Protein AF-A0A852M698-F1 (afdb_monomer_lite)

Foldseek 3Di:
DPDPPPPQPFAQAPPPRDTDRDDPCCVPQVHRHHPVRDDCPPPVPDDDPVCLCLVLVDDPVLVVPRDPSVVSSCVVQVDPVSSVVVNVVVVVVVVVVVVVVVVVVVVVVVVVVCVVPDDPPPPPDDFDWDDWDDPDPFKIWTARPPPRDIDIDGDD

Sequence (156 aa):
PLAPVLEFDYLICGDCGKEFMDSYLMQHFDWATCDNCRDAEDKHKLITRKEAKEEYLLKDCDLDKREPVIKRSLEVWGSEESLQEAKELRRNNREKMKQKKFDKKVKELRHAVRSSLWKKESSVHEHEYGPEETIDEDTYKKTCTVCGHELTYEKM

Organism: NCBI:txid1463675

Radius of gyration: 42.13 Å; chains: 1; bounding box: 58×36×142 Å

Secondary structure (DSSP, 8-state):
-PPP-----PEEPTTT--EES--HHHHHH-----TTT--TTTTT----HHHHHHHS---HHHHSS-S-HHHHHHHHHSSHHHHHHHHHHHHHHHHHHHHHHHHHHHHHHHHHHHHHH-----------B---EEEETTEEEEEBTTT--EEEEE--

InterPro domains:
  IPR000465 XPA/RAD14 [PTHR10142] (69-156)
  IPR009061 Putative DNA-binding domain superfamily [SSF46955] (42-90)
  IPR022652 Zinc finger, XPA-type, conserved site [PF01286] (12-41)
  IPR022652 Zinc finger, XPA-type, conserved site [PS00752] (13-37)
  IPR022656 XPA, C-terminal [PF05181] (43-71)
  IPR037129 XPA domain superfamily [G3DSA:3.90.530.10] (6-72)

pLDDT: mean 78.17, std 11.25, range [43.97, 95.62]

Structure (mmCIF, N/CA/C/O backbone):
data_AF-A0A852M698-F1
#
_entry.id   AF-A0A852M698-F1
#
loop_
_atom_site.group_PDB
_atom_site.id
_atom_site.type_symbol
_atom_site.label_atom_id
_atom_site.label_alt_id
_atom_site.label_comp_id
_atom_site.label_asym_id
_atom_site.label_entity_id
_atom_site.label_seq_id
_atom_site.pdbx_PDB_ins_code
_atom_site.Cartn_x
_atom_site.Cartn_y
_atom_site.Cartn_z
_atom_site.occupancy
_atom_site.B_iso_or_equiv
_atom_site.auth_seq_id
_atom_site.auth_comp_id
_atom_site.auth_asym_id
_atom_site.auth_atom_id
_atom_site.pdbx_PDB_model_num
ATOM 1 N N . PRO A 1 1 ? 8.699 9.361 -60.091 1.00 52.06 1 PRO A N 1
ATOM 2 C CA . PRO A 1 1 ? 8.661 9.748 -58.663 1.00 52.06 1 PRO A CA 1
ATOM 3 C C . PRO A 1 1 ? 9.134 8.595 -57.770 1.00 52.06 1 PRO A C 1
ATOM 5 O O . PRO A 1 1 ? 8.507 7.541 -57.746 1.00 52.06 1 PRO A O 1
ATOM 8 N N . LEU A 1 2 ? 10.281 8.776 -57.111 1.00 43.97 2 LEU A N 1
ATOM 9 C CA . LEU A 1 2 ? 10.764 7.845 -56.091 1.00 43.97 2 LEU A CA 1
ATOM 10 C C . LEU A 1 2 ? 9.765 7.873 -54.928 1.00 43.97 2 LEU A C 1
ATOM 12 O O . LEU A 1 2 ? 9.379 8.955 -54.485 1.00 43.97 2 LEU A O 1
ATOM 16 N N . ALA A 1 3 ? 9.285 6.704 -54.507 1.00 49.00 3 ALA A N 1
ATOM 17 C CA . ALA A 1 3 ? 8.393 6.600 -53.358 1.00 49.00 3 ALA A CA 1
ATOM 18 C C . ALA A 1 3 ? 9.080 7.204 -52.115 1.00 49.00 3 ALA A C 1
ATOM 20 O O . ALA A 1 3 ? 10.298 7.049 -51.984 1.00 49.00 3 ALA A O 1
ATOM 21 N N . PRO A 1 4 ? 8.346 7.886 -51.213 1.00 59.34 4 PRO A N 1
ATOM 22 C CA . PRO A 1 4 ? 8.920 8.362 -49.962 1.00 59.34 4 PRO A CA 1
ATOM 23 C C . PRO A 1 4 ? 9.458 7.160 -49.185 1.00 59.34 4 PRO A C 1
ATOM 25 O O . PRO A 1 4 ? 8.722 6.203 -48.939 1.00 59.34 4 PRO A O 1
ATOM 28 N N . VAL A 1 5 ? 10.742 7.192 -48.832 1.00 56.03 5 VAL A N 1
ATOM 29 C CA . VAL A 1 5 ? 11.319 6.222 -47.902 1.00 56.03 5 VAL A CA 1
ATOM 30 C C . VAL A 1 5 ? 10.659 6.496 -46.554 1.00 56.03 5 VAL A C 1
ATOM 32 O O . VAL A 1 5 ? 10.876 7.552 -45.968 1.00 56.03 5 VAL A O 1
ATOM 35 N N . LEU A 1 6 ? 9.785 5.593 -46.110 1.00 51.84 6 LEU A N 1
ATOM 36 C CA . LEU A 1 6 ? 9.312 5.588 -44.731 1.00 51.84 6 LEU A CA 1
ATOM 37 C C . LEU A 1 6 ? 10.522 5.246 -43.861 1.00 51.84 6 LEU A C 1
ATOM 39 O O . LEU A 1 6 ? 11.033 4.127 -43.910 1.00 51.84 6 LEU A O 1
ATOM 43 N N . GLU A 1 7 ? 11.011 6.244 -43.138 1.00 49.00 7 GLU A N 1
ATOM 44 C CA . GLU A 1 7 ? 12.032 6.109 -42.107 1.00 49.00 7 GLU A CA 1
ATOM 45 C C . GLU A 1 7 ? 11.377 5.344 -40.946 1.00 49.00 7 GLU A C 1
ATOM 47 O O . GLU A 1 7 ? 10.715 5.918 -40.089 1.00 49.00 7 GLU A O 1
ATOM 52 N N . PHE A 1 8 ? 11.402 4.011 -41.015 1.00 50.53 8 PHE A N 1
ATOM 53 C CA . PHE A 1 8 ? 10.974 3.173 -39.901 1.00 50.53 8 PHE A CA 1
ATOM 54 C C . PHE A 1 8 ? 12.076 3.238 -38.844 1.00 50.53 8 PHE A C 1
ATOM 56 O O . PHE A 1 8 ? 13.198 2.804 -39.110 1.00 50.53 8 PHE A O 1
ATOM 63 N N . ASP A 1 9 ? 11.761 3.792 -37.674 1.00 63.16 9 ASP A N 1
ATOM 64 C CA . ASP A 1 9 ? 12.667 3.843 -36.528 1.00 63.16 9 ASP A CA 1
ATOM 65 C C . ASP A 1 9 ? 12.962 2.412 -36.054 1.00 63.16 9 ASP A C 1
ATOM 67 O O . ASP A 1 9 ? 12.209 1.819 -35.283 1.00 63.16 9 ASP A O 1
ATOM 71 N N . TYR A 1 10 ? 14.047 1.819 -36.554 1.00 69.44 10 TYR A N 1
ATOM 72 C CA . TYR A 1 10 ? 14.552 0.555 -36.031 1.00 69.44 10 TYR A CA 1
ATOM 73 C C . TYR A 1 10 ? 15.076 0.787 -34.614 1.00 69.44 10 TYR A C 1
ATOM 75 O O . TYR A 1 10 ? 15.988 1.583 -34.384 1.00 69.44 10 TYR A O 1
ATOM 83 N N . LEU A 1 11 ? 14.496 0.069 -33.658 1.00 81.31 11 LEU A N 1
ATOM 84 C CA . LEU A 1 11 ? 14.841 0.142 -32.247 1.00 81.31 11 LEU A CA 1
ATOM 85 C C . LEU A 1 11 ? 15.846 -0.956 -31.907 1.00 81.31 11 LEU A C 1
ATOM 87 O O . LEU A 1 11 ? 15.805 -2.061 -32.447 1.00 81.31 11 LEU A O 1
ATOM 91 N N . ILE A 1 12 ? 16.762 -0.667 -30.987 1.00 86.50 12 ILE A N 1
ATOM 92 C CA . ILE A 1 12 ? 17.760 -1.637 -30.527 1.00 86.50 12 ILE A CA 1
ATOM 93 C C . ILE A 1 12 ? 17.236 -2.318 -29.265 1.00 86.50 12 ILE A C 1
ATOM 95 O O . ILE A 1 12 ? 16.887 -1.656 -28.288 1.00 86.50 12 ILE A O 1
ATOM 99 N N . CYS A 1 13 ? 17.187 -3.650 -29.273 1.00 90.19 13 CYS A N 1
ATOM 100 C CA . CYS A 1 13 ? 16.775 -4.434 -28.113 1.00 90.19 13 CYS A CA 1
ATOM 101 C C . CYS A 1 13 ? 17.804 -4.301 -26.984 1.00 90.19 13 CYS A C 1
ATOM 103 O O . CYS A 1 13 ? 18.968 -4.650 -27.169 1.00 90.19 13 CYS A O 1
ATOM 105 N N . GLY A 1 14 ? 17.373 -3.869 -25.800 1.00 87.25 14 GLY A N 1
ATOM 106 C CA . GLY A 1 14 ? 18.230 -3.708 -24.624 1.00 87.25 14 GLY A CA 1
ATOM 107 C C . GLY A 1 14 ? 18.812 -5.018 -24.083 1.00 87.25 14 GLY A C 1
ATOM 108 O O . GLY A 1 14 ? 19.838 -4.986 -23.411 1.00 87.25 14 GLY A O 1
ATOM 109 N N . ASP A 1 15 ? 18.202 -6.165 -24.403 1.00 89.44 15 ASP A N 1
ATOM 110 C CA . ASP A 1 15 ? 18.654 -7.476 -23.922 1.00 89.44 15 ASP A CA 1
ATOM 111 C C . ASP A 1 15 ? 19.627 -8.179 -24.883 1.00 89.44 15 ASP A C 1
ATOM 113 O O . ASP A 1 15 ? 20.614 -8.763 -24.439 1.00 89.44 15 ASP A O 1
ATOM 117 N N . CYS A 1 16 ? 19.373 -8.150 -26.199 1.00 92.94 16 CYS A N 1
ATOM 118 C CA . CYS A 1 16 ? 20.219 -8.842 -27.187 1.00 92.94 16 CYS A CA 1
ATOM 119 C C . CYS A 1 16 ? 20.960 -7.926 -28.166 1.00 92.94 16 CYS A C 1
ATOM 121 O O . CYS A 1 16 ? 21.711 -8.430 -29.001 1.00 92.94 16 CYS A O 1
ATOM 123 N N . GLY A 1 17 ? 20.738 -6.611 -28.107 1.00 87.56 17 GLY A N 1
ATOM 124 C CA . GLY A 1 17 ? 21.387 -5.620 -28.972 1.00 87.56 17 GLY A CA 1
ATOM 125 C C . GLY A 1 17 ? 20.971 -5.680 -30.443 1.00 87.56 17 GLY A C 1
ATOM 126 O O . GLY A 1 17 ? 21.556 -4.983 -31.265 1.00 87.56 17 GLY A O 1
ATOM 127 N N . LYS A 1 18 ? 19.994 -6.521 -30.799 1.00 90.31 18 LYS A N 1
ATOM 128 C CA . LYS A 1 18 ? 19.508 -6.646 -32.177 1.00 90.31 18 LYS A CA 1
ATOM 129 C C . LYS A 1 18 ? 18.497 -5.558 -32.496 1.00 90.31 18 LYS A C 1
ATOM 131 O O . LYS A 1 18 ? 17.686 -5.194 -31.645 1.00 90.31 18 LYS A O 1
ATOM 136 N N . GLU A 1 19 ? 18.521 -5.120 -33.744 1.00 87.12 19 GLU A N 1
ATOM 137 C CA . GLU A 1 19 ? 17.506 -4.240 -34.306 1.00 87.12 19 GLU A CA 1
ATOM 138 C C . GLU A 1 19 ? 16.168 -4.978 -34.408 1.00 87.12 19 GLU A C 1
ATOM 140 O O . GLU A 1 19 ? 16.097 -6.142 -34.816 1.00 87.12 19 GLU A O 1
ATOM 145 N N . PHE A 1 20 ? 15.101 -4.298 -34.015 1.00 84.31 20 PHE A N 1
ATOM 146 C CA . PHE A 1 20 ? 13.727 -4.741 -34.168 1.00 84.31 20 PHE A CA 1
ATOM 147 C C . PHE A 1 20 ? 12.857 -3.527 -34.506 1.00 84.31 20 PHE A C 1
ATOM 149 O O . PHE A 1 20 ? 13.180 -2.404 -34.134 1.00 84.31 20 PHE A O 1
ATOM 156 N N . MET A 1 21 ? 11.775 -3.736 -35.252 1.00 79.44 21 MET A N 1
ATOM 157 C CA . MET A 1 21 ? 10.871 -2.638 -35.619 1.00 79.44 21 MET A CA 1
ATOM 158 C C . MET A 1 21 ? 9.775 -2.422 -34.584 1.00 79.44 21 MET A C 1
ATOM 160 O O . MET A 1 21 ? 9.491 -1.298 -34.198 1.00 79.44 21 MET A O 1
ATOM 164 N N . ASP A 1 22 ? 9.153 -3.513 -34.151 1.00 77.31 22 ASP A N 1
ATOM 165 C CA . ASP A 1 22 ? 8.061 -3.488 -33.191 1.00 77.31 22 ASP A CA 1
ATOM 166 C C . ASP A 1 22 ? 8.161 -4.725 -32.296 1.00 77.31 22 ASP A C 1
ATOM 168 O O . ASP A 1 22 ? 8.752 -5.745 -32.675 1.00 77.31 22 ASP A O 1
ATOM 172 N N . SER A 1 23 ? 7.633 -4.613 -31.088 1.00 86.19 23 SER A N 1
ATOM 173 C CA . SER A 1 23 ? 7.499 -5.718 -30.149 1.00 86.19 23 SER A CA 1
ATOM 174 C C . SER A 1 23 ? 6.305 -5.474 -29.245 1.00 86.19 23 SER A C 1
ATOM 176 O O . SER A 1 23 ? 5.906 -4.333 -29.013 1.00 86.19 23 SER A O 1
ATOM 178 N N . TYR A 1 24 ? 5.769 -6.534 -28.642 1.00 89.12 24 TYR A N 1
ATOM 179 C CA . TYR A 1 24 ? 4.664 -6.396 -27.693 1.00 89.12 24 TYR A CA 1
ATOM 180 C C . TYR A 1 24 ? 4.998 -5.420 -26.551 1.00 89.12 24 TYR A C 1
ATOM 182 O O . TYR A 1 24 ? 4.149 -4.651 -26.096 1.00 89.12 24 TYR A O 1
ATOM 190 N N . LEU A 1 25 ? 6.240 -5.466 -26.062 1.00 88.12 25 LEU A N 1
ATOM 191 C CA . LEU A 1 25 ? 6.693 -4.621 -24.959 1.00 88.12 25 LEU A CA 1
ATOM 192 C C . LEU A 1 25 ? 6.887 -3.163 -25.382 1.00 88.12 25 LEU A C 1
ATOM 194 O O . LEU A 1 25 ? 6.564 -2.269 -24.601 1.00 88.12 25 LEU A O 1
ATOM 198 N N . MET A 1 26 ? 7.341 -2.920 -26.611 1.00 84.88 26 MET A N 1
ATOM 199 C CA . MET A 1 26 ? 7.436 -1.574 -27.164 1.00 84.88 26 MET A CA 1
ATOM 200 C C . MET A 1 26 ? 6.040 -0.988 -27.400 1.00 84.88 26 MET A C 1
ATOM 202 O O . MET A 1 26 ? 5.725 0.069 -26.870 1.00 84.88 26 MET A O 1
ATOM 206 N N . GLN A 1 27 ? 5.154 -1.720 -28.076 1.00 83.88 27 GLN A N 1
ATOM 207 C CA . GLN A 1 27 ? 3.823 -1.242 -28.451 1.00 83.88 27 GLN A CA 1
ATOM 208 C C . GLN A 1 27 ? 2.913 -0.904 -27.256 1.00 83.88 27 GLN A C 1
ATOM 210 O O . GLN A 1 27 ? 2.069 -0.009 -27.340 1.00 83.88 27 GLN A O 1
ATOM 215 N N . HIS A 1 28 ? 3.030 -1.647 -26.150 1.00 84.81 28 HIS A N 1
ATOM 216 C CA . HIS A 1 28 ? 2.133 -1.498 -25.000 1.00 84.81 28 HIS A CA 1
ATOM 217 C C . HIS A 1 28 ? 2.750 -0.779 -23.798 1.00 84.81 28 HIS A C 1
ATOM 219 O O . HIS A 1 28 ? 2.000 -0.248 -22.973 1.00 84.81 28 HIS A O 1
ATOM 225 N N . PHE A 1 29 ? 4.079 -0.785 -23.673 1.00 85.00 29 PHE A N 1
ATOM 226 C CA . PHE A 1 29 ? 4.782 -0.307 -22.479 1.00 85.00 29 PHE A CA 1
ATOM 227 C C . PHE A 1 29 ? 5.993 0.588 -22.785 1.00 85.00 29 PHE A C 1
ATOM 229 O O . PHE A 1 29 ? 6.699 0.945 -21.841 1.00 85.00 29 PHE A O 1
ATOM 236 N N . ASP A 1 30 ? 6.249 0.928 -24.056 1.00 82.69 30 ASP A N 1
ATOM 237 C CA . ASP A 1 30 ? 7.416 1.700 -24.511 1.00 82.69 30 ASP A CA 1
ATOM 238 C C . ASP A 1 30 ? 8.754 1.100 -24.028 1.00 82.69 30 ASP A C 1
ATOM 240 O O . ASP A 1 30 ? 9.724 1.799 -23.722 1.00 82.69 30 ASP A O 1
ATOM 244 N N . TRP A 1 31 ? 8.809 -0.233 -23.911 1.00 84.81 31 TRP A N 1
ATOM 245 C CA . TRP A 1 31 ? 9.966 -0.953 -23.384 1.00 84.81 31 TRP A CA 1
ATOM 246 C C . TRP A 1 31 ? 10.754 -1.648 -24.496 1.00 84.81 31 TRP A C 1
ATOM 248 O O . TRP A 1 31 ? 10.244 -2.537 -25.180 1.00 84.81 31 TRP A O 1
ATOM 258 N N . ALA A 1 32 ? 12.017 -1.241 -24.672 1.00 87.25 32 ALA A N 1
ATOM 259 C CA . ALA A 1 32 ? 12.867 -1.618 -25.803 1.00 87.25 32 ALA A CA 1
ATOM 260 C C . ALA A 1 32 ? 13.435 -3.046 -25.713 1.00 87.25 32 ALA A C 1
ATOM 262 O O . ALA A 1 32 ? 14.647 -3.245 -25.663 1.00 87.25 32 ALA A O 1
ATOM 263 N N . THR A 1 33 ? 12.560 -4.049 -25.735 1.00 89.81 33 THR A N 1
ATOM 264 C CA . THR A 1 33 ? 12.922 -5.471 -25.778 1.00 89.81 33 THR A CA 1
ATOM 265 C C . THR A 1 33 ? 12.179 -6.147 -26.925 1.00 89.81 33 THR A C 1
ATOM 267 O O . THR A 1 33 ? 10.962 -6.019 -27.035 1.00 89.81 33 THR A O 1
ATOM 270 N N . CYS A 1 34 ? 12.895 -6.881 -27.781 1.00 90.81 34 CYS A N 1
ATOM 271 C CA . CYS A 1 34 ? 12.287 -7.646 -28.870 1.00 90.81 34 CYS A CA 1
ATOM 272 C C . CYS A 1 34 ? 11.512 -8.867 -28.340 1.00 90.81 34 CYS A C 1
ATOM 274 O O . CYS A 1 34 ? 11.829 -9.396 -27.274 1.00 90.81 34 CYS A O 1
ATOM 276 N N . ASP A 1 35 ? 10.542 -9.375 -29.104 1.00 91.38 35 ASP A N 1
ATOM 277 C CA . ASP A 1 35 ? 9.682 -10.481 -28.647 1.00 91.38 35 ASP A CA 1
ATOM 278 C C . ASP A 1 35 ? 10.445 -11.783 -28.353 1.00 91.38 35 ASP A C 1
ATOM 280 O O . ASP A 1 35 ? 10.024 -12.566 -27.508 1.00 91.38 35 ASP A O 1
ATOM 284 N N . ASN A 1 36 ? 11.610 -11.990 -28.972 1.00 90.88 36 ASN A N 1
ATOM 285 C CA . ASN A 1 36 ? 12.470 -13.146 -28.688 1.00 90.88 36 ASN A CA 1
ATOM 286 C C . ASN A 1 36 ? 13.129 -13.082 -27.301 1.00 90.88 36 ASN A C 1
ATOM 288 O O . ASN A 1 36 ? 13.481 -14.115 -26.740 1.00 90.88 36 ASN A O 1
ATOM 292 N N . CYS A 1 37 ? 13.337 -11.877 -26.770 1.00 91.88 37 CYS A N 1
ATOM 293 C CA . CYS A 1 37 ? 13.916 -11.649 -25.445 1.00 91.88 37 CYS A CA 1
ATOM 294 C C . CYS A 1 37 ? 12.844 -11.400 -24.377 1.00 91.88 37 CYS A C 1
ATOM 296 O O . CYS A 1 37 ? 13.166 -11.252 -23.197 1.00 91.88 37 CYS A O 1
ATOM 298 N N . ARG A 1 38 ? 11.566 -11.365 -24.771 1.00 90.94 38 ARG A N 1
ATOM 299 C CA . ARG A 1 38 ? 10.448 -11.200 -23.853 1.00 90.94 38 ARG A CA 1
ATOM 300 C C . ARG A 1 38 ? 10.277 -12.452 -22.996 1.00 90.94 38 ARG A C 1
ATOM 302 O O . ARG A 1 38 ? 9.646 -13.426 -23.389 1.00 90.94 38 ARG A O 1
ATOM 309 N N . ASP A 1 39 ? 10.775 -12.364 -21.776 1.00 91.12 39 ASP A N 1
ATOM 310 C CA . ASP A 1 39 ? 10.477 -13.315 -20.709 1.00 91.12 39 ASP A CA 1
ATOM 311 C C . ASP A 1 39 ? 9.186 -12.932 -19.964 1.00 91.12 39 ASP A C 1
ATOM 313 O O . ASP A 1 39 ? 9.167 -11.946 -19.226 1.00 91.12 39 ASP A O 1
ATOM 317 N N . ALA A 1 40 ? 8.105 -13.686 -20.176 1.00 88.00 40 ALA A N 1
ATOM 318 C CA . ALA A 1 40 ? 6.799 -13.424 -19.567 1.00 88.00 40 ALA A CA 1
ATOM 319 C C . ALA A 1 40 ? 6.662 -13.939 -18.121 1.00 88.00 40 ALA A C 1
ATOM 321 O O . ALA A 1 40 ? 5.703 -13.564 -17.441 1.00 88.00 40 ALA A O 1
ATOM 322 N N . GLU A 1 41 ? 7.572 -14.798 -17.661 1.00 86.81 41 GLU A N 1
ATOM 323 C CA . GLU A 1 41 ? 7.479 -15.442 -16.347 1.00 86.81 41 GLU A CA 1
ATOM 324 C C . GLU A 1 41 ? 8.354 -14.758 -15.297 1.00 86.81 41 GLU A C 1
ATOM 326 O O . GLU A 1 41 ? 7.978 -14.742 -14.122 1.00 86.81 41 GLU A O 1
ATOM 331 N N . ASP A 1 42 ? 9.462 -14.147 -15.721 1.00 86.50 42 ASP A N 1
ATOM 332 C CA . ASP A 1 42 ? 10.409 -13.475 -14.833 1.00 86.50 42 ASP A CA 1
ATOM 333 C C . ASP A 1 42 ? 10.469 -11.960 -15.109 1.00 86.50 42 ASP A C 1
ATOM 335 O O . ASP A 1 42 ? 9.627 -11.193 -14.631 1.00 86.50 42 ASP A O 1
ATOM 339 N N . LYS A 1 43 ? 11.419 -11.506 -15.936 1.00 84.50 43 LYS A N 1
ATOM 340 C CA . LYS A 1 43 ? 11.745 -10.076 -16.103 1.00 84.50 43 LYS A CA 1
ATOM 341 C C . LYS A 1 43 ? 10.591 -9.194 -16.588 1.00 84.50 43 LYS A C 1
ATOM 343 O O . LYS A 1 43 ? 10.501 -8.042 -16.172 1.00 84.50 43 LYS A O 1
ATOM 348 N N . HIS A 1 44 ? 9.728 -9.701 -17.468 1.00 86.88 44 HIS A N 1
ATOM 349 C CA . HIS A 1 44 ? 8.610 -8.941 -18.044 1.00 86.88 44 HIS A CA 1
ATOM 350 C C . HIS A 1 44 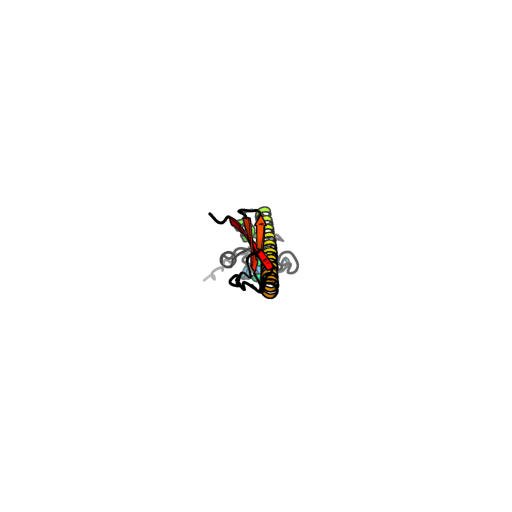? 7.254 -9.462 -17.564 1.00 86.88 44 HIS A C 1
ATOM 352 O O . HIS A 1 44 ? 6.237 -9.317 -18.252 1.00 86.88 44 HIS A O 1
ATOM 358 N N . LYS A 1 45 ? 7.234 -10.072 -16.374 1.00 89.62 45 LYS A N 1
ATOM 359 C CA . LYS A 1 45 ? 6.009 -10.526 -15.732 1.00 89.62 45 LYS A CA 1
ATOM 360 C C . LYS A 1 45 ? 5.080 -9.346 -15.470 1.00 89.62 45 LYS A C 1
ATOM 362 O O . LYS A 1 45 ? 5.401 -8.407 -14.742 1.00 89.62 45 LYS A O 1
ATOM 367 N N . LEU A 1 46 ? 3.890 -9.417 -16.054 1.00 89.06 46 LEU A N 1
ATOM 368 C CA . LEU A 1 46 ? 2.848 -8.424 -15.837 1.00 89.06 46 LEU A CA 1
ATOM 369 C C . LEU A 1 46 ? 2.168 -8.678 -14.489 1.00 89.06 46 LEU A C 1
ATOM 371 O O . LEU A 1 46 ? 1.776 -9.803 -14.182 1.00 89.06 46 LEU A O 1
ATOM 375 N N . ILE A 1 47 ? 1.996 -7.613 -13.713 1.00 88.62 47 ILE A N 1
ATOM 376 C CA . ILE A 1 47 ? 1.217 -7.612 -12.472 1.00 88.62 47 ILE A CA 1
ATOM 377 C C . ILE A 1 47 ? -0.012 -6.724 -12.631 1.00 88.62 47 ILE A C 1
ATOM 379 O O . ILE A 1 47 ? -0.041 -5.790 -13.438 1.00 88.62 47 ILE A O 1
ATOM 383 N N . THR A 1 48 ? -1.053 -7.001 -11.855 1.00 89.25 48 THR A N 1
ATOM 384 C CA . THR A 1 48 ? -2.278 -6.203 -11.901 1.00 89.25 48 THR A CA 1
ATOM 385 C C . THR A 1 48 ? -2.064 -4.813 -11.297 1.00 89.25 48 THR A C 1
ATOM 387 O O . THR A 1 48 ? -1.228 -4.606 -10.416 1.00 89.25 48 THR A O 1
ATOM 390 N N . ARG A 1 49 ? -2.903 -3.841 -11.692 1.00 85.31 49 ARG A N 1
ATOM 391 C CA . ARG A 1 49 ? -2.900 -2.483 -11.106 1.00 85.31 49 ARG A CA 1
ATOM 392 C C . ARG A 1 49 ? -3.033 -2.518 -9.576 1.00 85.31 49 ARG A C 1
ATOM 394 O O . ARG A 1 49 ? -2.502 -1.648 -8.897 1.00 85.31 49 ARG A O 1
ATOM 401 N N . LYS A 1 50 ? -3.756 -3.499 -9.026 1.00 87.44 50 LYS A N 1
ATOM 402 C CA . LYS A 1 50 ? -3.935 -3.662 -7.578 1.00 87.44 50 LYS A CA 1
ATOM 403 C C . LYS A 1 50 ? -2.654 -4.159 -6.909 1.00 87.44 50 LYS A C 1
ATOM 405 O O . LYS A 1 50 ? -2.223 -3.543 -5.940 1.00 87.44 50 LYS A O 1
ATOM 410 N N . GLU A 1 51 ? -2.051 -5.217 -7.446 1.00 87.25 51 GLU A N 1
ATOM 411 C CA . GLU A 1 51 ? -0.786 -5.761 -6.940 1.00 87.25 51 GLU A CA 1
ATOM 412 C C . GLU A 1 51 ? 0.307 -4.693 -6.976 1.00 87.25 51 GLU A C 1
ATOM 414 O O . GLU A 1 51 ? 0.946 -4.455 -5.961 1.00 87.25 51 GLU A O 1
ATOM 419 N N . ALA A 1 52 ? 0.427 -3.934 -8.071 1.00 85.25 52 ALA A N 1
ATOM 420 C CA . ALA A 1 52 ? 1.387 -2.836 -8.164 1.00 85.25 52 ALA A CA 1
ATOM 421 C C . ALA A 1 52 ? 1.218 -1.780 -7.048 1.00 85.25 52 ALA A C 1
ATOM 423 O O . ALA A 1 52 ? 2.199 -1.313 -6.471 1.00 85.25 52 ALA A O 1
ATOM 424 N N . LYS A 1 53 ? -0.022 -1.409 -6.695 1.00 85.00 53 LYS A N 1
ATOM 425 C CA . LYS A 1 53 ? -0.294 -0.449 -5.605 1.00 85.00 53 LYS A CA 1
ATOM 426 C C . LYS A 1 53 ? 0.014 -1.007 -4.221 1.00 85.00 53 LYS A C 1
ATOM 428 O O . LYS A 1 53 ? 0.429 -0.256 -3.339 1.00 85.00 53 LYS A O 1
ATOM 433 N N . GLU A 1 54 ? -0.269 -2.284 -3.994 1.00 82.69 54 GLU A N 1
ATOM 434 C CA . GLU A 1 54 ? -0.037 -2.931 -2.701 1.00 82.69 54 GLU A CA 1
ATOM 435 C C . GLU A 1 54 ? 1.458 -3.189 -2.484 1.00 82.69 54 GLU A C 1
ATOM 437 O O . GLU A 1 54 ? 1.992 -2.835 -1.431 1.00 82.69 54 GLU A O 1
ATOM 442 N N . GLU A 1 55 ? 2.129 -3.715 -3.506 1.00 83.75 55 GLU A N 1
ATOM 443 C CA . GLU A 1 55 ? 3.536 -4.107 -3.488 1.00 83.75 55 GLU A CA 1
ATOM 444 C C . GLU A 1 55 ? 4.471 -2.892 -3.509 1.00 83.75 55 GLU A C 1
ATOM 446 O O . GLU A 1 55 ? 5.434 -2.852 -2.751 1.00 83.75 55 GLU A O 1
ATOM 451 N N . TYR A 1 56 ? 4.180 -1.870 -4.320 1.00 80.12 56 TYR A N 1
ATOM 452 C CA . TYR A 1 56 ? 5.047 -0.691 -4.482 1.00 80.12 56 TYR A CA 1
ATOM 453 C C . TYR A 1 56 ? 4.486 0.579 -3.829 1.00 80.12 56 TYR A C 1
ATOM 455 O O . TYR A 1 56 ? 5.014 1.677 -4.007 1.00 80.12 56 TYR A O 1
ATOM 463 N N . LEU A 1 57 ? 3.400 0.450 -3.058 1.00 79.50 57 LEU A N 1
ATOM 464 C CA . LEU A 1 57 ? 2.748 1.546 -2.328 1.00 79.50 57 LEU A CA 1
ATOM 465 C C . LEU A 1 57 ? 2.327 2.742 -3.203 1.00 79.50 57 LEU A C 1
ATOM 467 O O . LEU A 1 57 ? 2.161 3.851 -2.687 1.00 79.50 57 LEU A O 1
ATOM 471 N N . LEU A 1 58 ? 2.123 2.510 -4.499 1.00 80.62 58 LEU A N 1
ATOM 472 C CA . LEU A 1 58 ? 1.777 3.528 -5.489 1.00 80.62 58 LEU A CA 1
ATOM 473 C C . LEU A 1 58 ? 0.311 3.963 -5.386 1.00 80.62 58 LEU A C 1
ATOM 475 O O . LEU A 1 58 ? -0.562 3.200 -4.958 1.00 80.62 58 LEU A O 1
ATOM 479 N N . LYS A 1 59 ? 0.023 5.199 -5.806 1.00 80.00 59 LYS A N 1
ATOM 480 C CA . LYS A 1 59 ? -1.346 5.709 -5.979 1.00 80.00 59 LYS A CA 1
ATOM 481 C C . LYS A 1 59 ? -1.752 5.660 -7.450 1.00 80.00 59 LYS A C 1
ATOM 483 O O . LYS A 1 59 ? -0.926 5.492 -8.338 1.00 80.00 59 LYS A O 1
ATOM 488 N N . ASP A 1 60 ? -3.043 5.851 -7.717 1.00 81.00 60 ASP A N 1
ATOM 489 C CA . ASP A 1 60 ? -3.567 5.907 -9.089 1.00 81.00 60 ASP A CA 1
ATOM 490 C C . ASP A 1 60 ? -2.875 6.970 -9.946 1.00 81.00 60 ASP A C 1
ATOM 492 O O . ASP A 1 60 ? -2.430 6.667 -11.048 1.00 81.00 60 ASP A O 1
ATOM 496 N N . CYS A 1 61 ? -2.657 8.164 -9.388 1.00 77.69 61 CYS A N 1
ATOM 497 C CA . CYS A 1 61 ? -1.939 9.239 -10.072 1.00 77.69 61 CYS A CA 1
ATOM 498 C C . CYS A 1 61 ? -0.487 8.892 -10.434 1.00 77.69 61 CYS A C 1
ATOM 500 O O . CYS A 1 61 ? 0.078 9.526 -11.323 1.00 77.69 61 CYS A O 1
ATOM 502 N N . ASP A 1 62 ? 0.122 7.931 -9.734 1.00 73.12 62 ASP A N 1
ATOM 503 C CA . ASP A 1 62 ? 1.493 7.496 -9.995 1.00 73.12 62 ASP A CA 1
ATOM 504 C C . ASP A 1 62 ? 1.547 6.474 -11.137 1.00 73.12 62 ASP A C 1
ATOM 506 O O . ASP A 1 62 ? 2.560 6.395 -11.814 1.00 73.12 62 ASP A O 1
ATOM 510 N N . LEU A 1 63 ? 0.460 5.734 -11.375 1.00 69.50 63 LEU A N 1
ATOM 511 C CA . LEU A 1 63 ? 0.347 4.732 -12.443 1.00 69.50 63 LEU A CA 1
ATOM 512 C C . LEU A 1 63 ? -0.145 5.331 -13.764 1.00 69.50 63 LEU A C 1
ATOM 514 O O . LEU A 1 63 ? 0.187 4.831 -14.834 1.00 69.50 63 LEU A O 1
ATOM 518 N N . ASP A 1 64 ? -0.951 6.391 -13.694 1.00 70.88 64 ASP A N 1
ATOM 519 C CA . ASP A 1 64 ? -1.493 7.053 -14.884 1.00 70.88 64 ASP A CA 1
ATOM 520 C C . ASP A 1 64 ? -0.444 7.945 -15.587 1.00 70.88 64 ASP A C 1
ATOM 522 O O . ASP A 1 64 ? -0.580 8.255 -16.771 1.00 70.88 64 ASP A O 1
ATOM 526 N N . LYS A 1 65 ? 0.648 8.304 -14.893 1.00 64.69 65 LYS A N 1
ATOM 527 C CA . LYS A 1 65 ? 1.872 8.840 -15.505 1.00 64.69 65 LYS A CA 1
ATOM 528 C C . LYS A 1 65 ? 2.688 7.653 -16.024 1.00 64.69 65 LYS A C 1
ATOM 530 O O . LYS A 1 65 ? 3.376 6.997 -15.251 1.00 64.69 65 LYS A O 1
ATOM 535 N N . ARG A 1 66 ? 2.521 7.326 -17.309 1.00 58.38 66 ARG A N 1
ATOM 536 C CA . ARG A 1 66 ? 3.112 6.144 -17.957 1.00 58.38 66 ARG A CA 1
ATOM 537 C C . ARG A 1 66 ? 4.637 6.232 -18.040 1.00 58.38 66 ARG A C 1
ATOM 539 O O . ARG A 1 66 ? 5.182 6.700 -19.026 1.00 58.38 66 ARG A O 1
ATOM 546 N N . GLU A 1 67 ? 5.291 5.711 -17.017 1.00 56.72 67 GLU A N 1
ATOM 547 C CA . GLU A 1 67 ? 6.644 5.159 -17.058 1.00 56.72 67 GLU A CA 1
ATOM 548 C C . GLU A 1 67 ? 6.594 3.785 -16.367 1.00 56.72 67 GLU A C 1
ATOM 550 O O . GLU A 1 67 ? 5.671 3.525 -15.583 1.00 56.72 67 GLU A O 1
ATOM 555 N N . PRO A 1 68 ? 7.526 2.857 -16.652 1.00 60.66 68 PRO A N 1
ATOM 556 C CA . PRO A 1 68 ? 7.503 1.532 -16.042 1.00 60.66 68 PRO A CA 1
ATOM 557 C C . PRO A 1 68 ? 7.469 1.622 -14.506 1.00 60.66 68 PRO A C 1
ATOM 559 O O . PRO A 1 68 ? 8.285 2.302 -13.883 1.00 60.66 68 PRO A O 1
ATOM 562 N N . VAL A 1 69 ? 6.521 0.895 -13.901 1.00 60.75 69 VAL A N 1
ATOM 563 C CA . VAL A 1 69 ? 6.123 0.951 -12.476 1.00 60.75 69 VAL A CA 1
ATOM 564 C C . VAL A 1 69 ? 7.312 0.896 -11.506 1.00 60.75 69 VAL A C 1
ATOM 566 O O . VAL A 1 69 ? 7.316 1.607 -10.503 1.00 60.75 69 VAL A O 1
ATOM 569 N N . ILE A 1 70 ? 8.336 0.096 -11.826 1.00 59.66 70 ILE A N 1
ATOM 570 C CA . ILE A 1 70 ? 9.545 -0.087 -11.003 1.00 59.66 70 ILE A CA 1
ATOM 571 C C . ILE A 1 70 ? 10.421 1.178 -10.990 1.00 59.66 70 ILE A C 1
ATOM 573 O O . ILE A 1 70 ? 10.939 1.561 -9.941 1.00 59.66 70 ILE A O 1
ATOM 577 N N . LYS A 1 71 ? 10.568 1.868 -12.132 1.00 63.81 71 LYS A N 1
ATOM 578 C CA . LYS A 1 71 ? 11.293 3.151 -12.182 1.00 63.81 71 LYS A CA 1
ATOM 579 C C . LYS A 1 71 ? 10.531 4.209 -11.389 1.00 63.81 71 LYS A C 1
ATOM 581 O O . LYS A 1 71 ? 11.111 4.898 -10.556 1.00 63.81 71 LYS A O 1
ATOM 586 N N . ARG A 1 72 ? 9.204 4.227 -11.537 1.00 62.91 72 ARG A N 1
ATOM 587 C CA . ARG A 1 72 ? 8.336 5.165 -10.826 1.00 62.91 72 ARG A CA 1
ATOM 588 C C . ARG A 1 72 ? 8.344 4.972 -9.308 1.00 62.91 72 ARG A C 1
ATOM 590 O O . ARG A 1 72 ? 8.325 5.958 -8.578 1.00 62.91 72 ARG A O 1
ATOM 597 N N . SER A 1 73 ? 8.379 3.738 -8.800 1.00 61.03 73 SER A N 1
ATOM 598 C CA . SER A 1 73 ? 8.457 3.502 -7.352 1.00 61.03 73 SER A CA 1
ATOM 599 C C . SER A 1 73 ? 9.765 4.015 -6.757 1.00 61.03 73 SER A C 1
ATOM 601 O O . SER A 1 73 ? 9.735 4.642 -5.700 1.00 61.03 73 SER A O 1
ATOM 603 N N . LEU A 1 74 ? 10.888 3.822 -7.454 1.00 69.06 74 LEU A N 1
ATOM 604 C CA . LEU A 1 74 ? 12.181 4.367 -7.038 1.00 69.06 74 LEU A CA 1
ATOM 605 C C . LEU A 1 74 ? 12.211 5.898 -7.114 1.00 69.06 74 LEU A C 1
ATOM 607 O O . LEU A 1 74 ? 12.795 6.529 -6.247 1.00 69.06 74 LEU A O 1
ATOM 611 N N . GLU A 1 75 ? 11.531 6.518 -8.077 1.00 66.50 75 GLU A N 1
ATOM 612 C CA . GLU A 1 75 ? 11.401 7.981 -8.138 1.00 66.50 75 GLU A CA 1
ATOM 613 C C . GLU A 1 75 ? 10.514 8.564 -7.032 1.00 66.50 75 GLU A C 1
ATOM 615 O O . GLU A 1 75 ? 10.815 9.623 -6.486 1.00 66.50 75 GLU A O 1
ATOM 620 N N . VAL A 1 76 ? 9.395 7.903 -6.716 1.00 70.44 76 VAL A N 1
ATOM 621 C CA . VAL A 1 76 ? 8.431 8.386 -5.714 1.00 70.44 76 VAL A CA 1
ATOM 622 C C . VAL A 1 76 ? 8.983 8.228 -4.301 1.00 70.44 76 VAL A C 1
ATOM 624 O O . VAL A 1 76 ? 8.779 9.107 -3.464 1.00 70.44 76 VAL A O 1
ATOM 627 N N . TRP A 1 77 ? 9.659 7.113 -4.030 1.00 70.88 77 TRP A N 1
ATOM 628 C CA . TRP A 1 77 ? 10.161 6.789 -2.697 1.00 70.88 77 TRP A CA 1
ATOM 629 C C . TRP A 1 77 ? 11.653 7.114 -2.530 1.00 70.88 77 TRP A C 1
ATOM 631 O O . TRP A 1 77 ? 12.129 7.258 -1.407 1.00 70.88 77 TRP A O 1
ATOM 641 N N . GLY A 1 78 ? 12.394 7.320 -3.617 1.00 74.56 78 GLY A N 1
ATOM 642 C CA . GLY A 1 78 ? 13.811 7.693 -3.624 1.00 74.56 78 GLY A CA 1
ATOM 643 C C . GLY A 1 78 ? 14.767 6.515 -3.414 1.00 74.56 78 GLY A C 1
ATOM 644 O O . GLY A 1 78 ? 15.794 6.432 -4.082 1.00 74.56 78 GLY A O 1
ATOM 645 N N . SER A 1 79 ? 14.440 5.587 -2.513 1.00 79.06 79 SER A N 1
ATOM 646 C CA . SER A 1 79 ? 15.229 4.383 -2.245 1.00 79.06 79 SER A CA 1
ATOM 647 C C . SER A 1 79 ? 14.331 3.188 -1.916 1.00 79.06 79 SER A C 1
ATOM 649 O O . SER A 1 79 ? 13.179 3.337 -1.514 1.00 79.06 79 SER A O 1
ATOM 651 N N . GLU A 1 80 ? 14.861 1.975 -2.077 1.00 74.44 80 GLU A N 1
ATOM 652 C CA . GLU A 1 80 ? 14.163 0.748 -1.661 1.00 74.44 80 GLU A CA 1
ATOM 653 C C . GLU A 1 80 ? 13.958 0.706 -0.133 1.00 74.44 80 GLU A C 1
ATOM 655 O O . GLU A 1 80 ? 12.964 0.179 0.361 1.00 74.44 80 GLU A O 1
ATOM 660 N N . GLU A 1 81 ? 14.869 1.321 0.625 1.00 80.25 81 GLU A N 1
ATOM 661 C CA . GLU A 1 81 ? 14.813 1.383 2.087 1.00 80.25 81 GLU A CA 1
ATOM 662 C C . GLU A 1 81 ? 13.602 2.188 2.577 1.00 80.25 81 GLU A C 1
ATOM 664 O O . GLU A 1 81 ? 12.838 1.708 3.414 1.00 80.25 81 GLU A O 1
ATOM 669 N N . SER A 1 82 ? 13.335 3.358 1.990 1.00 77.31 82 SER A N 1
ATOM 670 C CA . SER A 1 82 ? 12.167 4.168 2.358 1.00 77.31 82 SER A CA 1
ATOM 671 C C . SER A 1 82 ? 10.843 3.477 1.998 1.00 77.31 82 SER A C 1
ATOM 673 O O . SER A 1 82 ? 9.847 3.607 2.716 1.00 77.31 82 SER A O 1
ATOM 675 N N . LEU A 1 83 ? 10.824 2.688 0.918 1.00 72.62 83 LEU A N 1
ATOM 676 C CA . LEU A 1 83 ? 9.680 1.866 0.533 1.00 72.62 83 LEU A CA 1
ATOM 677 C C . LEU A 1 83 ? 9.431 0.751 1.560 1.00 72.62 83 LEU A C 1
ATOM 679 O O . LEU A 1 83 ? 8.285 0.524 1.964 1.00 72.62 83 LEU A O 1
ATOM 683 N N . GLN A 1 84 ? 10.488 0.088 2.034 1.00 76.75 84 GLN A N 1
ATOM 684 C CA . GLN A 1 84 ? 10.400 -0.921 3.091 1.00 76.75 84 GLN A CA 1
ATOM 685 C C . GLN A 1 84 ? 9.955 -0.324 4.432 1.00 76.75 84 GLN A C 1
ATOM 687 O O . GLN A 1 84 ? 9.052 -0.868 5.070 1.00 76.75 84 GLN A O 1
ATOM 692 N N . GLU A 1 85 ? 10.489 0.829 4.832 1.00 80.00 85 GLU A N 1
ATOM 693 C CA . GLU A 1 85 ? 10.047 1.546 6.033 1.00 80.00 85 GLU A CA 1
ATOM 694 C C . GLU A 1 85 ? 8.569 1.950 5.947 1.00 80.00 85 GLU A C 1
ATOM 696 O O . GLU A 1 85 ? 7.809 1.789 6.907 1.00 80.00 85 GLU A O 1
ATOM 701 N N . ALA A 1 86 ? 8.114 2.419 4.782 1.00 77.81 86 ALA A N 1
ATOM 702 C CA . ALA A 1 86 ? 6.713 2.751 4.557 1.00 77.81 86 ALA A CA 1
ATOM 703 C C . ALA A 1 86 ? 5.804 1.507 4.625 1.00 77.81 86 ALA A C 1
ATOM 705 O O . ALA A 1 86 ? 4.703 1.581 5.193 1.00 77.81 86 ALA A O 1
ATOM 706 N N . LYS A 1 87 ? 6.254 0.353 4.105 1.00 76.19 87 LYS A N 1
ATOM 707 C CA . LYS A 1 87 ? 5.563 -0.943 4.265 1.00 76.19 87 LYS A CA 1
ATOM 708 C C . LYS A 1 87 ? 5.453 -1.315 5.743 1.00 76.19 87 LYS A C 1
ATOM 710 O O . LYS A 1 87 ? 4.363 -1.655 6.215 1.00 76.19 87 LYS A O 1
ATOM 715 N N . GLU A 1 88 ? 6.549 -1.182 6.481 1.00 78.50 88 GLU A N 1
ATOM 716 C CA . GLU A 1 88 ? 6.630 -1.506 7.901 1.00 78.50 88 GLU A CA 1
ATOM 717 C C . GLU A 1 88 ? 5.730 -0.600 8.748 1.00 78.50 88 GLU A C 1
ATOM 719 O O . GLU A 1 88 ? 4.963 -1.069 9.593 1.00 78.50 88 GLU A O 1
ATOM 724 N N . LEU A 1 89 ? 5.722 0.703 8.468 1.00 78.56 89 LEU A N 1
ATOM 725 C CA . LEU A 1 89 ? 4.844 1.661 9.129 1.00 78.56 89 LEU A CA 1
ATOM 726 C C . LEU A 1 89 ? 3.366 1.346 8.865 1.00 78.56 89 LEU A C 1
ATOM 728 O O . LEU A 1 89 ? 2.554 1.374 9.796 1.00 78.56 89 LEU A O 1
ATOM 732 N N . ARG A 1 90 ? 2.996 1.005 7.620 1.00 70.38 90 ARG A N 1
ATOM 733 C CA . ARG A 1 90 ? 1.624 0.580 7.288 1.00 70.38 90 ARG A CA 1
ATOM 734 C C . ARG A 1 90 ? 1.234 -0.690 8.048 1.00 70.38 90 ARG A C 1
ATOM 736 O O . 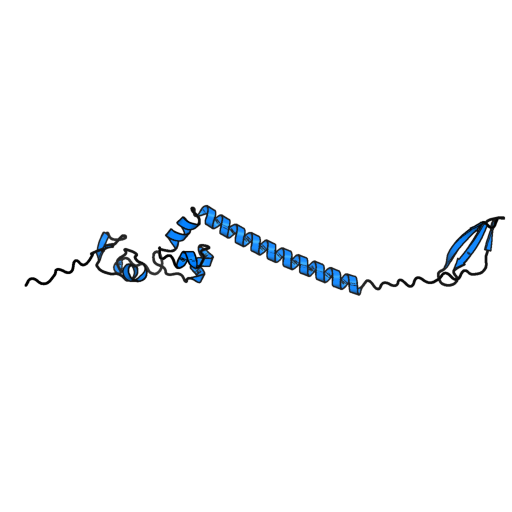ARG A 1 90 ? 0.123 -0.744 8.585 1.00 70.38 90 ARG A O 1
ATOM 743 N N . ARG A 1 91 ? 2.131 -1.677 8.141 1.00 68.88 91 ARG A N 1
ATOM 744 C CA . ARG A 1 91 ? 1.929 -2.909 8.922 1.00 68.88 91 ARG A CA 1
ATOM 745 C C . ARG A 1 91 ? 1.712 -2.597 10.402 1.00 68.88 91 ARG A C 1
ATOM 747 O O . ARG A 1 91 ? 0.680 -2.966 10.963 1.00 68.88 91 ARG A O 1
ATOM 754 N N . ASN A 1 92 ? 2.613 -1.828 11.002 1.00 78.88 92 ASN A N 1
ATOM 755 C CA . ASN A 1 92 ? 2.559 -1.453 12.414 1.00 78.88 92 ASN A CA 1
ATOM 756 C C . ASN A 1 92 ? 1.309 -0.638 12.757 1.00 78.88 92 ASN A C 1
ATOM 758 O O . ASN A 1 92 ? 0.675 -0.866 13.789 1.00 78.88 92 ASN A O 1
ATOM 762 N N . ASN A 1 93 ? 0.893 0.275 11.879 1.00 72.94 93 ASN A N 1
ATOM 763 C CA . ASN A 1 93 ? -0.349 1.023 12.061 1.00 72.94 93 ASN A CA 1
ATOM 764 C C . ASN A 1 93 ? -1.578 0.111 12.000 1.00 72.94 93 ASN A C 1
ATOM 766 O O . ASN A 1 93 ? -2.488 0.264 12.816 1.00 72.94 93 ASN A O 1
ATOM 770 N N . ARG A 1 94 ? -1.607 -0.872 11.091 1.00 69.38 94 ARG A N 1
ATOM 771 C CA . ARG A 1 94 ? -2.696 -1.855 11.017 1.00 69.38 94 ARG A CA 1
ATOM 772 C C . ARG A 1 94 ? -2.795 -2.675 12.308 1.00 69.38 94 ARG A C 1
ATOM 774 O O . ARG A 1 94 ? -3.901 -2.829 12.826 1.00 69.38 94 ARG A O 1
ATOM 781 N N . GLU A 1 95 ? -1.670 -3.126 12.861 1.00 72.06 95 GLU A N 1
ATOM 782 C CA . GLU A 1 95 ? -1.639 -3.851 14.141 1.00 72.06 95 GLU A CA 1
ATOM 783 C C . GLU A 1 95 ? -2.080 -2.971 15.321 1.00 72.06 95 GLU A C 1
ATOM 785 O O . GLU A 1 95 ? -2.963 -3.360 16.089 1.00 72.06 95 GLU A O 1
ATOM 790 N N . LYS A 1 96 ? -1.596 -1.724 15.406 1.00 76.62 96 LYS A N 1
ATOM 791 C CA . LYS A 1 96 ? -2.057 -0.751 16.417 1.00 76.62 96 LYS A CA 1
ATOM 792 C C . LYS A 1 96 ? -3.569 -0.522 16.352 1.00 76.62 96 LYS A C 1
ATOM 794 O O . LYS A 1 96 ? -4.224 -0.426 17.390 1.00 76.62 96 LYS A O 1
ATOM 799 N N . MET A 1 97 ? -4.145 -0.435 15.152 1.00 68.75 97 MET A N 1
ATOM 800 C CA . MET A 1 97 ? -5.590 -0.251 14.979 1.00 68.75 97 MET A CA 1
ATOM 801 C C . MET A 1 97 ? -6.392 -1.494 15.385 1.00 68.75 97 MET A C 1
ATOM 803 O O . MET A 1 97 ? -7.453 -1.351 15.998 1.00 68.75 97 MET A O 1
ATOM 807 N N . LYS A 1 98 ? -5.888 -2.705 15.104 1.00 75.94 98 LYS A N 1
ATOM 808 C CA . LYS A 1 98 ? -6.491 -3.958 15.590 1.00 75.94 98 LYS A CA 1
ATOM 809 C C . LYS A 1 98 ? -6.494 -4.015 17.117 1.00 75.94 98 LYS A C 1
ATOM 811 O O . LYS A 1 98 ? -7.549 -4.273 17.696 1.00 75.94 98 LYS A O 1
ATOM 816 N N . GLN A 1 99 ? -5.365 -3.693 17.752 1.00 82.50 99 GLN A N 1
ATO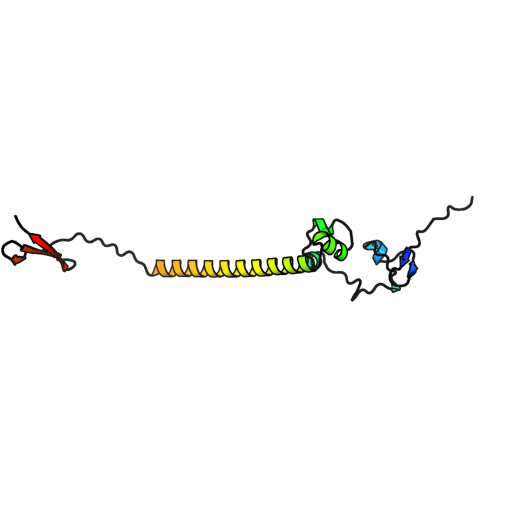M 817 C CA . GLN A 1 99 ? -5.248 -3.677 19.211 1.00 82.50 99 GLN A CA 1
ATOM 818 C C . GLN A 1 99 ? -6.224 -2.676 19.841 1.00 82.50 99 GLN A C 1
ATOM 820 O O . GLN A 1 99 ? -7.045 -3.056 20.670 1.00 82.50 99 GLN A O 1
ATOM 825 N N . LYS A 1 100 ? -6.246 -1.424 19.360 1.00 80.81 100 LYS A N 1
ATOM 826 C CA . LYS A 1 100 ? -7.191 -0.400 19.844 1.00 80.81 100 LYS A CA 1
ATOM 827 C C . LYS A 1 100 ? -8.653 -0.839 19.718 1.00 80.81 100 LYS A C 1
ATOM 829 O O . LYS A 1 100 ? -9.467 -0.549 20.594 1.00 80.81 100 LYS A O 1
ATOM 834 N N . LYS A 1 101 ? -9.007 -1.537 18.631 1.00 83.00 101 LYS A N 1
ATOM 835 C CA . LYS A 1 101 ? -10.359 -2.078 18.426 1.00 83.00 101 LYS A CA 1
ATOM 836 C C . LYS A 1 10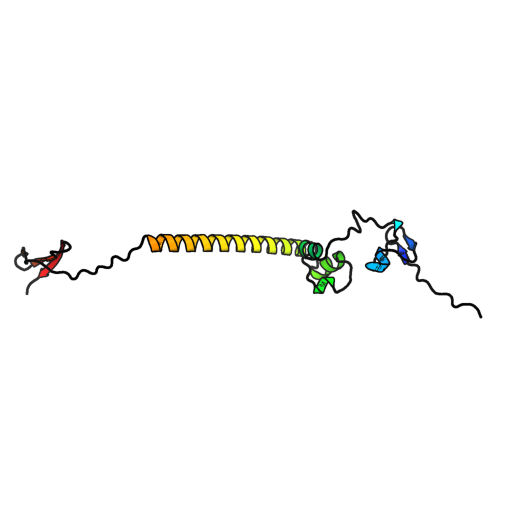1 ? -10.685 -3.177 19.439 1.00 83.00 101 LYS A C 1
ATOM 838 O O . LYS A 1 101 ? -11.809 -3.213 19.937 1.00 83.00 101 LYS A O 1
ATOM 843 N N . PHE A 1 102 ? -9.732 -4.055 19.736 1.00 87.19 102 PHE A N 1
ATOM 844 C CA . PHE A 1 102 ? -9.884 -5.084 20.761 1.00 87.19 102 PHE A CA 1
ATOM 845 C C . PHE A 1 102 ? -10.049 -4.465 22.155 1.00 87.19 102 PHE A C 1
ATOM 847 O O . PHE A 1 102 ? -11.032 -4.754 22.834 1.00 87.19 102 PHE A O 1
ATOM 854 N N . ASP A 1 103 ? -9.175 -3.531 22.531 1.00 87.50 103 ASP A N 1
ATOM 855 C CA . ASP A 1 103 ? -9.225 -2.854 23.831 1.00 87.50 103 ASP A CA 1
ATOM 856 C C . ASP A 1 103 ? -10.547 -2.102 24.029 1.00 87.50 103 ASP A C 1
ATOM 858 O O . ASP A 1 103 ? -11.150 -2.158 25.104 1.00 87.50 103 ASP A O 1
ATOM 862 N N . LYS A 1 104 ? -11.052 -1.449 22.970 1.00 90.56 104 LYS A N 1
ATOM 863 C CA . LYS A 1 104 ? -12.368 -0.798 22.978 1.00 90.56 104 LYS A CA 1
ATOM 864 C C . LYS A 1 104 ? -13.490 -1.799 23.270 1.00 90.56 104 LYS A C 1
ATOM 866 O O . LYS A 1 104 ? -14.304 -1.537 24.150 1.00 90.56 104 LYS A O 1
ATOM 871 N N . LYS A 1 105 ? -13.496 -2.958 22.601 1.00 90.44 105 LYS A N 1
ATOM 872 C CA . LYS A 1 105 ? -14.489 -4.019 22.847 1.00 90.44 105 LYS A CA 1
ATOM 873 C C . LYS A 1 105 ? -14.413 -4.564 24.273 1.00 90.44 105 LYS A C 1
ATOM 875 O O . LYS A 1 105 ? -15.444 -4.764 24.905 1.00 90.44 105 LYS A O 1
ATOM 880 N N . VAL A 1 106 ? -13.207 -4.777 24.802 1.00 95.62 106 VAL A N 1
ATOM 881 C CA . VAL A 1 106 ? -13.016 -5.224 26.193 1.00 95.62 106 VAL A CA 1
ATOM 882 C C . VAL A 1 106 ? -13.531 -4.172 27.174 1.00 95.62 106 VAL A C 1
ATOM 884 O O . VAL A 1 106 ? -14.191 -4.514 28.155 1.00 95.62 106 VAL A O 1
ATOM 887 N N . LYS A 1 107 ? -13.270 -2.886 26.917 1.00 94.50 107 LYS A N 1
ATOM 888 C CA . LYS A 1 107 ? -13.791 -1.786 27.735 1.00 94.50 107 LYS A CA 1
ATOM 889 C C . LYS A 1 107 ? -15.320 -1.757 27.720 1.00 94.50 107 LYS A C 1
ATOM 891 O O . LYS A 1 107 ? -15.920 -1.686 28.788 1.00 94.50 107 LYS A O 1
ATOM 896 N N . GLU A 1 108 ? -15.940 -1.849 26.548 1.00 92.75 108 GLU A N 1
ATOM 897 C CA . GLU A 1 108 ? -17.401 -1.912 26.394 1.00 92.75 108 GLU A CA 1
ATOM 898 C C . GLU A 1 108 ? -17.997 -3.114 27.140 1.00 92.75 108 GLU A C 1
ATOM 900 O O . GLU A 1 108 ? -18.946 -2.948 27.906 1.00 92.75 108 GLU A O 1
ATOM 905 N N . LEU A 1 109 ? -17.378 -4.293 27.023 1.00 91.56 109 LEU A N 1
ATOM 906 C CA . LEU A 1 109 ? -17.782 -5.494 27.757 1.00 91.56 109 LEU A CA 1
ATOM 907 C C . LEU A 1 109 ? -17.712 -5.288 29.278 1.00 91.56 109 LEU A C 1
ATOM 909 O O . LEU A 1 109 ? -18.658 -5.612 29.994 1.00 91.56 109 LEU A O 1
ATOM 913 N N . ARG A 1 110 ? -16.618 -4.703 29.783 1.00 90.19 110 ARG A N 1
ATOM 914 C CA . ARG A 1 110 ? -16.468 -4.382 31.212 1.00 90.19 110 ARG A CA 1
ATOM 915 C C . ARG A 1 110 ? -17.525 -3.390 31.689 1.00 90.19 110 ARG A C 1
ATOM 917 O O . ARG A 1 110 ? -18.032 -3.546 32.796 1.00 90.19 110 ARG A O 1
ATOM 924 N N . HIS A 1 111 ? -17.849 -2.378 30.882 1.00 87.94 111 HIS A N 1
ATOM 925 C CA . HIS A 1 111 ? -18.919 -1.432 31.198 1.00 87.94 111 HIS A CA 1
ATOM 926 C C . HIS A 1 111 ? -20.275 -2.135 31.288 1.00 87.94 111 HIS A C 1
ATOM 928 O O . HIS A 1 111 ? -20.967 -1.938 32.282 1.00 87.94 111 HIS A O 1
ATOM 934 N N . ALA A 1 112 ? -20.608 -2.993 30.320 1.00 87.75 112 ALA A N 1
ATOM 935 C CA . ALA A 1 112 ? -21.865 -3.738 30.306 1.00 87.75 112 ALA A CA 1
ATOM 936 C C . ALA A 1 112 ? -22.019 -4.630 31.552 1.00 87.75 112 ALA A C 1
ATOM 938 O O . ALA A 1 112 ? -23.006 -4.508 32.277 1.00 87.75 112 ALA A O 1
ATOM 939 N N . VAL A 1 113 ? -21.004 -5.445 31.865 1.00 88.62 113 VAL A N 1
ATOM 940 C CA . VAL A 1 113 ? -21.013 -6.329 33.048 1.00 88.62 113 VAL A CA 1
ATOM 941 C C . VAL A 1 113 ? -21.090 -5.528 34.351 1.00 88.62 113 VAL A C 1
ATOM 943 O O . VAL A 1 113 ? -21.836 -5.880 35.266 1.00 88.62 113 VAL A O 1
ATOM 946 N N . ARG A 1 114 ? -20.352 -4.416 34.450 1.00 82.56 114 ARG A N 1
ATOM 947 C CA . ARG A 1 114 ? -20.408 -3.548 35.633 1.00 82.56 114 ARG A CA 1
ATOM 948 C C . ARG A 1 114 ? -21.791 -2.920 35.799 1.00 82.56 114 ARG A C 1
ATOM 950 O O . ARG A 1 114 ? -22.293 -2.883 36.915 1.00 82.56 114 ARG A O 1
ATOM 957 N N . SER A 1 115 ? -22.417 -2.466 34.713 1.00 69.81 115 SER A N 1
ATOM 958 C CA . SER A 1 115 ? -23.765 -1.894 34.764 1.00 69.81 115 SER A CA 1
ATOM 959 C C . SER A 1 115 ? -24.847 -2.919 35.107 1.00 69.81 115 SER A C 1
ATOM 961 O O . SER A 1 115 ? -25.817 -2.557 35.761 1.00 69.81 115 SER A O 1
ATOM 963 N N . SER A 1 116 ? -24.682 -4.195 34.739 1.00 69.88 116 SER A N 1
ATOM 964 C CA . SER A 1 116 ? -25.648 -5.241 35.098 1.00 69.88 116 SER A CA 1
ATOM 965 C C . SER A 1 116 ? -25.550 -5.692 36.559 1.00 69.88 116 SER A C 1
ATOM 967 O O . SER A 1 116 ? -26.546 -6.132 37.125 1.00 69.88 116 SER A O 1
ATOM 969 N N . LEU A 1 117 ? -24.364 -5.597 37.172 1.00 64.56 117 LEU A N 1
ATOM 970 C CA . LEU A 1 117 ? -24.138 -5.970 38.576 1.00 64.56 117 LEU A CA 1
ATOM 971 C C . LEU A 1 117 ? -24.387 -4.810 39.548 1.00 64.56 117 LEU A C 1
ATOM 973 O O . LEU A 1 117 ? -24.702 -5.036 40.713 1.00 64.56 117 LEU A O 1
ATOM 977 N N . TRP A 1 118 ? -24.245 -3.567 39.086 1.00 61.53 118 TRP A N 1
ATOM 978 C CA . TRP A 1 118 ? -24.429 -2.386 39.920 1.00 61.53 118 TRP A CA 1
ATOM 979 C C . TRP A 1 118 ? -25.888 -1.926 39.894 1.00 61.53 118 TRP A C 1
ATOM 981 O O . TRP A 1 118 ? -26.273 -1.033 39.141 1.00 61.53 118 TRP A O 1
ATOM 991 N N . LYS A 1 119 ? -26.715 -2.534 40.747 1.00 62.22 119 LYS A N 1
ATOM 992 C CA . LYS A 1 119 ? -27.985 -1.929 41.155 1.00 62.22 119 LYS A CA 1
ATOM 993 C C . LYS A 1 119 ? -27.656 -0.850 42.177 1.00 62.22 119 LYS A C 1
ATOM 995 O O . LYS A 1 119 ? -27.148 -1.153 43.253 1.00 62.22 119 LYS A O 1
ATOM 1000 N N . LYS A 1 120 ? -27.913 0.414 41.840 1.00 56.38 120 LYS A N 1
ATOM 1001 C CA . LYS A 1 120 ? -27.867 1.499 42.821 1.00 56.38 120 LYS A CA 1
ATOM 1002 C C . LYS A 1 120 ? -29.058 1.320 43.763 1.00 56.38 120 LYS A C 1
ATOM 1004 O O . LYS A 1 120 ? -30.096 1.942 43.576 1.00 56.38 120 LYS A O 1
ATOM 1009 N N . GLU A 1 121 ? -28.910 0.474 44.775 1.00 57.00 121 GLU A N 1
ATOM 1010 C CA . GLU A 1 121 ? -29.742 0.544 45.973 1.00 57.00 121 GLU A CA 1
ATOM 1011 C C . GLU A 1 121 ? -29.296 1.767 46.778 1.00 57.00 121 GLU A C 1
ATOM 1013 O O . GLU A 1 121 ? -28.680 1.673 47.829 1.00 57.00 121 GLU A O 1
ATOM 1018 N N . SER A 1 122 ? -29.581 2.962 46.257 1.00 59.16 122 SER A N 1
ATOM 1019 C CA . SER A 1 122 ? -29.681 4.143 47.107 1.00 59.16 122 SER A CA 1
ATOM 1020 C C . SER A 1 122 ? -31.118 4.230 47.596 1.00 59.16 122 SER A C 1
ATOM 1022 O O . SER A 1 122 ? -31.846 5.155 47.240 1.00 59.16 122 SER A O 1
ATOM 1024 N N . SER A 1 123 ? -31.539 3.238 48.382 1.00 55.78 123 SER A N 1
ATOM 1025 C CA . SER A 1 123 ? -32.562 3.509 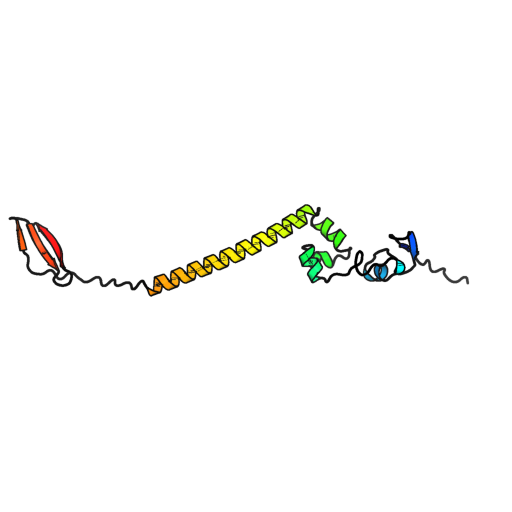49.381 1.00 55.78 123 SER A CA 1
ATOM 1026 C C . SER A 1 123 ? -31.857 4.338 50.451 1.00 55.78 123 SER A C 1
ATOM 1028 O O . SER A 1 123 ? -31.210 3.811 51.353 1.00 55.78 123 SER A O 1
ATOM 1030 N N . VAL A 1 124 ? -31.875 5.660 50.272 1.00 64.38 124 VAL A N 1
ATOM 1031 C CA . VAL A 1 124 ? -31.651 6.568 51.395 1.00 64.38 124 VAL A CA 1
ATOM 1032 C C . VAL A 1 124 ? -32.894 6.386 52.250 1.00 64.38 124 VAL A C 1
ATOM 1034 O O . VAL A 1 124 ? -33.935 6.962 51.952 1.00 64.38 124 VAL A O 1
ATOM 1037 N N . HIS A 1 125 ? -32.835 5.467 53.206 1.00 71.25 125 HIS A N 1
ATOM 1038 C CA . HIS A 1 125 ? -33.905 5.360 54.179 1.00 71.25 125 HIS A CA 1
ATOM 1039 C C . HIS A 1 125 ? -33.805 6.588 55.090 1.00 71.25 125 HIS A C 1
ATOM 1041 O O . HIS A 1 125 ? -32.712 6.988 55.498 1.00 71.25 125 HIS A O 1
ATOM 1047 N N . GLU A 1 126 ? -34.938 7.224 55.352 1.00 78.88 126 GLU A N 1
ATOM 1048 C CA . GLU A 1 126 ? -35.024 8.276 56.354 1.00 78.88 126 GLU A CA 1
ATOM 1049 C C . GLU A 1 126 ? -34.927 7.609 57.734 1.00 78.88 126 GLU A C 1
ATOM 1051 O O . GLU A 1 126 ? -35.576 6.590 57.984 1.00 78.88 126 GLU A O 1
ATOM 1056 N N . HIS A 1 127 ? -34.035 8.100 58.599 1.00 79.88 127 HIS A N 1
ATOM 1057 C CA . HIS A 1 127 ? -33.792 7.468 59.894 1.00 79.88 127 HIS A CA 1
ATOM 1058 C C . HIS A 1 127 ? -34.937 7.772 60.865 1.00 79.88 127 HIS A C 1
ATOM 1060 O O . HIS A 1 127 ? -35.000 8.857 61.444 1.00 79.88 127 HIS A O 1
ATOM 1066 N N . GLU A 1 128 ? -35.798 6.787 61.103 1.00 82.25 128 GLU A N 1
ATOM 1067 C CA . GLU A 1 128 ? -36.745 6.811 62.217 1.00 82.25 128 GLU A CA 1
ATOM 1068 C C . GLU A 1 128 ? -36.058 6.278 63.481 1.00 82.25 128 GLU A C 1
ATOM 1070 O O . GLU A 1 128 ? -35.855 5.074 63.657 1.00 82.25 128 GLU A O 1
ATOM 1075 N N . TYR A 1 129 ? -35.639 7.192 64.357 1.00 87.50 129 TYR A N 1
ATOM 1076 C CA . TYR A 1 129 ? -34.998 6.836 65.621 1.00 87.50 129 TYR A CA 1
ATOM 1077 C C . TYR A 1 129 ? -36.027 6.412 66.674 1.00 87.50 129 TYR A C 1
ATOM 1079 O O . TYR A 1 129 ? -37.024 7.098 66.891 1.00 87.50 129 TYR A O 1
ATOM 1087 N N . GLY A 1 130 ? -35.758 5.278 67.322 1.00 82.31 130 GLY A N 1
ATOM 1088 C CA . GLY A 1 130 ? -36.542 4.735 68.425 1.00 82.31 130 GLY A CA 1
ATOM 1089 C C . GLY A 1 130 ? -36.291 5.447 69.764 1.00 82.31 130 GLY A C 1
ATOM 1090 O O . GLY A 1 130 ? -35.679 6.518 69.789 1.00 82.31 130 GLY A O 1
ATOM 1091 N N . PRO A 1 131 ? -36.778 4.871 70.880 1.00 78.81 131 PRO A N 1
ATOM 1092 C CA . PRO A 1 131 ? -36.678 5.482 72.204 1.00 78.81 131 PRO A CA 1
ATOM 1093 C C . PRO A 1 131 ? -35.223 5.756 72.613 1.00 78.81 131 PRO A C 1
ATOM 1095 O O . PRO A 1 131 ? -34.314 4.996 72.288 1.00 78.81 131 PRO A O 1
ATOM 1098 N N . GLU A 1 132 ? -35.025 6.874 73.310 1.00 82.25 132 GLU A N 1
ATOM 1099 C CA . GLU A 1 132 ? -33.719 7.369 73.750 1.00 82.25 132 GLU A CA 1
ATOM 1100 C C . GLU A 1 132 ? -33.232 6.588 74.983 1.00 82.25 132 GLU A C 1
ATOM 1102 O O . GLU A 1 132 ? -33.956 6.474 75.972 1.00 82.25 132 GLU A O 1
ATOM 1107 N N . GLU A 1 133 ? -32.000 6.085 74.940 1.00 81.00 133 GLU A N 1
ATOM 1108 C CA . GLU A 1 133 ? -31.317 5.426 76.054 1.00 81.00 133 GLU A CA 1
ATOM 1109 C C . GLU A 1 133 ? -30.260 6.367 76.648 1.00 81.00 133 GLU A C 1
ATOM 1111 O O . GLU A 1 133 ? -29.471 6.981 75.925 1.00 81.00 133 GLU A O 1
ATOM 1116 N N . THR A 1 134 ? -30.238 6.487 77.975 1.00 77.56 134 THR A N 1
ATOM 1117 C CA . THR A 1 134 ? -29.219 7.246 78.712 1.00 77.56 134 THR A CA 1
ATOM 1118 C C . THR A 1 134 ? -27.990 6.371 78.906 1.00 77.56 134 THR A C 1
ATOM 1120 O O . THR A 1 134 ? -28.076 5.349 79.591 1.00 77.56 134 THR A O 1
ATOM 1123 N N . ILE A 1 135 ? -26.865 6.756 78.308 1.00 77.88 135 ILE A N 1
ATOM 1124 C CA . ILE A 1 135 ? -25.587 6.068 78.526 1.00 77.88 135 ILE A CA 1
ATOM 1125 C C . ILE A 1 135 ? -24.898 6.650 79.759 1.00 77.88 135 ILE A C 1
ATOM 1127 O O . ILE A 1 135 ? -24.501 5.887 80.630 1.00 77.88 135 ILE A O 1
ATOM 1131 N N . ASP A 1 136 ? -24.836 7.982 79.844 1.00 76.88 136 ASP A N 1
ATOM 1132 C CA . ASP A 1 136 ? -24.217 8.745 80.934 1.00 76.88 136 ASP A CA 1
ATOM 1133 C C . ASP A 1 136 ? -25.066 9.987 81.267 1.00 76.88 136 ASP A C 1
ATOM 1135 O O . ASP A 1 136 ? -25.989 10.314 80.518 1.00 76.88 136 ASP A O 1
ATOM 1139 N N . GLU A 1 137 ? -24.759 10.684 82.372 1.00 73.81 137 GLU A N 1
ATOM 1140 C CA . GLU A 1 137 ? -25.569 11.790 82.935 1.00 73.81 137 GLU A CA 1
ATOM 1141 C C . GLU A 1 137 ? -25.964 12.867 81.900 1.00 73.81 137 GLU A C 1
ATOM 1143 O O . GLU A 1 137 ? -27.102 13.335 81.929 1.00 73.81 137 GLU A O 1
ATOM 1148 N N . ASP A 1 138 ? -25.094 13.148 80.920 1.00 75.81 138 ASP A N 1
ATOM 1149 C CA . ASP A 1 138 ? -25.347 14.109 79.834 1.00 75.81 138 ASP A CA 1
ATOM 1150 C C . ASP A 1 138 ? -25.348 13.490 78.419 1.00 75.81 138 ASP A C 1
ATOM 1152 O O . ASP A 1 138 ? -25.589 14.201 77.443 1.00 75.81 138 ASP A O 1
ATOM 1156 N N . THR A 1 139 ? -25.121 12.174 78.267 1.00 84.44 139 THR A N 1
ATOM 1157 C CA . THR A 1 139 ? -24.995 11.511 76.949 1.00 84.44 139 THR A CA 1
ATOM 1158 C C . THR A 1 139 ? -26.155 10.560 76.660 1.00 84.44 139 THR A C 1
ATOM 1160 O O . THR A 1 139 ? -26.348 9.541 77.330 1.00 84.44 139 THR A O 1
ATOM 1163 N N . TYR A 1 140 ? -26.883 10.851 75.584 1.00 85.19 140 TYR A N 1
ATOM 1164 C CA . TYR A 1 140 ? -28.062 10.117 75.135 1.00 85.19 140 TYR A CA 1
ATOM 1165 C C . TYR A 1 140 ? -27.778 9.410 73.809 1.00 85.19 140 TYR A C 1
ATOM 1167 O O . TYR A 1 140 ? -27.096 9.941 72.931 1.00 85.19 140 TYR A O 1
ATOM 1175 N N . LYS A 1 141 ? -28.331 8.210 73.633 1.00 89.62 141 LYS A N 1
ATOM 1176 C CA . LYS A 1 141 ? -28.229 7.422 72.403 1.00 89.62 141 LYS A CA 1
ATOM 1177 C C . LYS A 1 141 ? -29.611 7.059 71.898 1.00 89.62 141 LYS A C 1
ATOM 1179 O O . LYS A 1 141 ? -30.466 6.622 72.656 1.00 89.62 141 LYS A O 1
ATOM 1184 N N . LYS A 1 142 ? -29.816 7.180 70.592 1.00 88.56 142 LYS A N 1
ATOM 1185 C CA . LYS A 1 142 ? -31.009 6.669 69.916 1.00 88.56 142 LYS A CA 1
ATOM 1186 C C . LYS A 1 142 ? -30.617 5.798 68.734 1.00 88.56 142 LYS A C 1
ATOM 1188 O O . LYS A 1 142 ? -29.688 6.120 67.995 1.00 88.56 142 LYS A O 1
ATOM 1193 N N . THR A 1 143 ? -31.314 4.685 68.556 1.00 86.19 143 THR A N 1
ATOM 1194 C CA . THR A 1 143 ? -31.049 3.714 67.490 1.00 86.19 143 THR A CA 1
ATOM 1195 C C . THR A 1 143 ? -32.181 3.746 66.468 1.00 86.19 143 THR A C 1
ATOM 1197 O O . THR A 1 143 ? -33.358 3.820 66.815 1.00 86.19 143 THR A O 1
ATOM 1200 N N . CYS A 1 144 ? -31.839 3.772 65.180 1.00 87.56 144 CYS A N 1
ATOM 1201 C CA . CYS A 1 144 ? -32.820 3.715 64.102 1.00 87.56 144 CYS A CA 1
ATOM 1202 C C . CYS A 1 144 ? -33.482 2.334 64.097 1.00 87.56 144 CYS A C 1
ATOM 1204 O O . CYS A 1 144 ? -32.790 1.318 63.999 1.00 87.56 144 CYS A O 1
ATOM 1206 N N . THR A 1 145 ? -34.810 2.290 64.154 1.00 83.25 145 THR A N 1
ATOM 1207 C CA . THR A 1 145 ? -35.585 1.039 64.251 1.00 83.25 145 THR A CA 1
ATOM 1208 C C . THR A 1 145 ? -35.523 0.200 62.976 1.00 83.25 145 THR A C 1
ATOM 1210 O O . THR A 1 145 ? -35.741 -1.009 63.015 1.00 83.25 145 THR A O 1
ATOM 1213 N N . VAL A 1 146 ? -35.201 0.834 61.847 1.00 77.94 146 VAL A N 1
ATOM 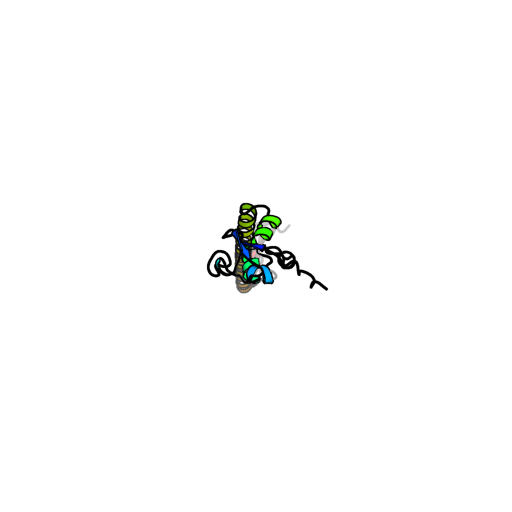1214 C CA . VAL A 1 146 ? -35.230 0.212 60.519 1.00 77.94 146 VAL A CA 1
ATOM 1215 C C . VAL A 1 146 ? -33.855 -0.307 60.086 1.00 77.94 146 VAL A C 1
ATOM 1217 O O . VAL A 1 146 ? -33.775 -1.323 59.402 1.00 77.94 146 VAL A O 1
ATOM 1220 N N . CYS A 1 147 ? -32.761 0.356 60.479 1.00 83.12 147 CYS A N 1
ATOM 1221 C CA . CYS A 1 147 ? -31.408 0.015 60.010 1.00 83.12 147 CYS A CA 1
ATOM 1222 C C . CYS A 1 147 ? -30.377 -0.227 61.122 1.00 83.12 147 CYS A C 1
ATOM 1224 O O . CYS A 1 147 ? -29.239 -0.580 60.821 1.00 83.12 147 CYS A O 1
ATOM 1226 N N . GLY A 1 148 ? -30.737 0.010 62.387 1.00 79.38 148 GLY A N 1
ATOM 1227 C CA . GLY A 1 148 ? -29.822 -0.124 63.521 1.00 79.38 148 GLY A CA 1
ATOM 1228 C C . GLY A 1 148 ? -28.755 0.970 63.624 1.00 79.38 148 GLY A C 1
ATOM 1229 O O . GLY A 1 148 ? -27.848 0.848 64.438 1.00 79.38 148 GLY A O 1
ATOM 1230 N N . HIS A 1 149 ? -28.833 2.043 62.827 1.00 83.38 149 HIS A N 1
ATOM 1231 C CA . HIS A 1 149 ? -27.905 3.170 62.938 1.00 83.38 149 HIS A CA 1
ATOM 1232 C C . HIS A 1 149 ? -28.051 3.860 64.294 1.00 83.38 149 HIS A C 1
ATOM 1234 O O . HIS A 1 149 ? -29.137 4.313 64.659 1.00 83.38 149 HIS A O 1
ATOM 1240 N N . GLU A 1 150 ? -26.940 4.022 64.998 1.00 85.50 150 GLU A N 1
ATOM 1241 C CA . GLU A 1 150 ? -26.893 4.622 66.326 1.00 85.50 150 GLU A CA 1
ATOM 1242 C C . GLU A 1 150 ? -26.510 6.101 66.236 1.00 85.50 150 GLU A C 1
ATOM 1244 O O . GLU A 1 150 ? -25.577 6.465 65.524 1.00 85.50 150 GLU A O 1
ATOM 1249 N N . LEU A 1 151 ? -27.240 6.969 66.930 1.00 84.44 151 LEU A N 1
ATOM 1250 C CA . LEU A 1 151 ? -26.931 8.390 67.031 1.00 84.44 151 LEU A CA 1
ATOM 1251 C C . LEU A 1 151 ? -26.792 8.775 68.503 1.00 84.44 151 LEU A C 1
ATOM 1253 O O . LEU A 1 151 ? -27.762 8.710 69.257 1.00 84.44 151 LEU A O 1
ATOM 1257 N N . THR A 1 152 ? -25.581 9.165 68.890 1.00 85.75 152 THR A N 1
ATOM 1258 C CA . THR A 1 152 ? -25.233 9.650 70.230 1.00 85.75 152 THR A CA 1
ATOM 1259 C C . THR A 1 152 ? -25.178 11.175 70.237 1.00 85.75 152 THR A C 1
ATOM 1261 O O . THR A 1 152 ? -24.573 11.765 69.340 1.00 85.75 152 THR A O 1
ATOM 1264 N N . TYR A 1 153 ? -25.799 11.814 71.223 1.00 85.50 153 TYR A N 1
ATOM 1265 C CA . TYR A 1 153 ? -25.817 13.268 71.382 1.00 85.50 153 TYR A CA 1
ATOM 1266 C C . TYR A 1 153 ? -25.890 13.663 72.857 1.00 85.50 153 TYR A C 1
ATOM 1268 O O . TYR A 1 153 ? -26.389 12.909 73.689 1.00 85.50 153 TYR A O 1
ATOM 1276 N N . GLU A 1 154 ? -25.421 14.869 73.160 1.00 84.31 154 GLU A N 1
ATOM 1277 C CA . GLU A 1 154 ? -25.511 15.467 74.491 1.00 84.31 154 GLU A CA 1
ATOM 1278 C C . GLU A 1 154 ? -26.759 16.360 74.580 1.00 84.31 154 GLU A C 1
ATOM 1280 O O . GLU A 1 154 ? -27.076 17.073 73.620 1.00 84.31 154 GLU A O 1
ATOM 1285 N N . LYS A 1 155 ? -27.495 16.320 75.699 1.00 78.44 155 LYS A N 1
ATOM 1286 C CA . LYS A 1 155 ? -28.583 17.282 75.966 1.00 78.44 155 LYS A CA 1
ATOM 1287 C C . LYS A 1 155 ? -28.053 18.381 76.888 1.00 78.44 155 LYS A C 1
ATOM 1289 O O . LYS A 1 155 ? -27.679 18.082 78.012 1.00 78.44 155 LYS A O 1
ATOM 1294 N N . MET A 1 156 ? -28.035 19.624 76.397 1.00 66.12 156 MET A N 1
ATOM 1295 C CA . MET A 1 156 ? -27.807 20.832 77.209 1.00 66.12 156 MET A CA 1
ATOM 1296 C C . MET A 1 156 ? -29.075 21.274 77.937 1.00 66.12 156 MET A C 1
ATOM 1298 O O . MET A 1 156 ? -30.175 21.076 77.366 1.00 66.12 156 MET A O 1
#